Protein AF-A0A940VYH9-F1 (afdb_monomer)

Mean predicted aligned error: 4.87 Å

Radius of gyration: 12.33 Å; Cα contacts (8 Å, |Δi|>4): 97; chains: 1; bounding box: 33×32×23 Å

Foldseek 3Di:
DLVVVCVVQFVNDEEEAEAEQVCAPPSQQAGPVRDGQVNSCVRNVYHYHYFHPDPVRVVCSVPVVPDDD

Structure (mmCIF, N/CA/C/O backbone):
data_AF-A0A940VYH9-F1
#
_entry.id   AF-A0A940VYH9-F1
#
loop_
_atom_site.group_PDB
_atom_site.id
_atom_site.type_symbol
_atom_site.label_atom_id
_atom_site.label_alt_id
_atom_site.label_comp_id
_atom_site.label_asym_id
_atom_site.label_entity_id
_atom_site.label_seq_id
_atom_site.pdbx_PDB_ins_code
_atom_site.Cartn_x
_atom_site.Cartn_y
_atom_site.Cartn_z
_atom_site.occupancy
_atom_site.B_iso_or_equiv
_atom_site.auth_seq_id
_atom_site.auth_comp_id
_atom_site.auth_asym_id
_atom_site.auth_atom_id
_atom_site.pdbx_PDB_model_num
ATOM 1 N N . GLY A 1 1 ? -7.244 7.322 -3.474 1.00 85.69 1 GLY A N 1
ATOM 2 C CA . GLY A 1 1 ? -6.253 7.967 -2.591 1.00 85.69 1 GLY A CA 1
ATOM 3 C C . GLY A 1 1 ? -6.124 7.183 -1.301 1.00 85.69 1 GLY A C 1
ATOM 4 O O . GLY A 1 1 ? -6.724 6.118 -1.187 1.00 85.69 1 GLY A O 1
ATOM 5 N N . GLY A 1 2 ? -5.357 7.681 -0.334 1.00 89.00 2 GLY A N 1
ATOM 6 C CA . GLY A 1 2 ? -5.243 7.068 0.989 1.00 89.00 2 GLY A CA 1
ATOM 7 C C . GLY A 1 2 ? -6.582 7.001 1.736 1.00 89.00 2 GLY A C 1
ATOM 8 O O . GLY A 1 2 ? -6.841 6.017 2.423 1.00 89.00 2 GLY A O 1
ATOM 9 N N . ASN A 1 3 ? -7.477 7.976 1.546 1.00 92.00 3 ASN A N 1
ATOM 10 C CA . ASN A 1 3 ? -8.794 8.008 2.193 1.00 92.00 3 ASN A CA 1
ATOM 11 C C . ASN A 1 3 ? -9.721 6.887 1.701 1.00 92.00 3 ASN A C 1
ATOM 13 O O . ASN A 1 3 ? -10.453 6.304 2.499 1.00 92.00 3 ASN A O 1
ATOM 17 N N . ASP A 1 4 ? -9.652 6.526 0.416 1.00 92.31 4 ASP A N 1
ATOM 18 C CA . ASP A 1 4 ? -10.408 5.383 -0.117 1.00 92.31 4 ASP A CA 1
ATOM 19 C C . ASP A 1 4 ? -9.926 4.068 0.516 1.00 92.31 4 ASP A C 1
ATOM 21 O O . ASP A 1 4 ? -10.728 3.199 0.863 1.00 92.31 4 ASP A O 1
ATOM 25 N N . ILE A 1 5 ? -8.609 3.944 0.730 1.00 90.62 5 ILE A N 1
ATOM 26 C CA . ILE A 1 5 ? -8.013 2.789 1.411 1.00 90.62 5 ILE A CA 1
ATOM 27 C C . ILE A 1 5 ? -8.468 2.750 2.876 1.00 90.62 5 ILE A C 1
ATOM 29 O O . ILE A 1 5 ? -8.851 1.685 3.356 1.00 90.62 5 ILE A O 1
ATOM 33 N N . LEU A 1 6 ? -8.497 3.889 3.577 1.00 90.88 6 LEU A N 1
ATOM 34 C CA . LEU A 1 6 ? -9.016 3.976 4.947 1.00 90.88 6 LEU A CA 1
ATOM 35 C C . LEU A 1 6 ? -10.478 3.537 5.044 1.00 90.88 6 LEU A C 1
ATOM 37 O O . LEU A 1 6 ? -10.818 2.738 5.914 1.00 90.88 6 LEU A O 1
ATOM 41 N N . ALA A 1 7 ?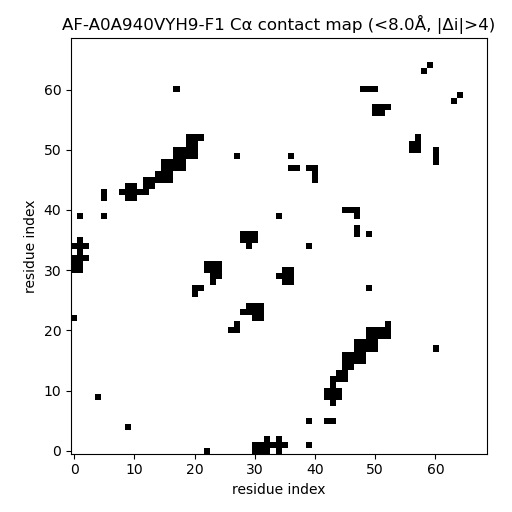 -11.338 4.004 4.139 1.00 90.62 7 ALA A N 1
ATOM 42 C CA . ALA A 1 7 ? -12.750 3.626 4.128 1.00 90.62 7 ALA A CA 1
ATOM 43 C C . ALA A 1 7 ? -12.946 2.113 3.895 1.00 90.62 7 ALA A C 1
ATOM 45 O O . ALA A 1 7 ? -13.812 1.473 4.510 1.00 90.62 7 ALA A O 1
ATOM 46 N N . ALA A 1 8 ? -12.118 1.524 3.028 1.00 87.88 8 ALA A N 1
ATOM 47 C CA . ALA A 1 8 ? -12.172 0.105 2.700 1.00 87.88 8 ALA A CA 1
ATOM 48 C C . ALA A 1 8 ? -11.577 -0.793 3.800 1.00 87.88 8 ALA A C 1
ATOM 50 O O . ALA A 1 8 ? -12.165 -1.826 4.122 1.00 87.88 8 ALA A O 1
ATOM 51 N N . ALA A 1 9 ? -10.439 -0.404 4.385 1.00 84.56 9 ALA A N 1
ATOM 52 C CA . ALA A 1 9 ? -9.615 -1.264 5.239 1.00 84.56 9 ALA A CA 1
ATOM 53 C C . ALA A 1 9 ? -9.632 -0.902 6.735 1.00 84.56 9 ALA A C 1
ATOM 55 O O . ALA A 1 9 ? -9.278 -1.745 7.564 1.00 84.56 9 ALA A O 1
ATOM 56 N N . GLY A 1 10 ? -10.046 0.315 7.101 1.00 78.00 10 GLY A N 1
ATOM 57 C CA . GLY A 1 10 ? -10.022 0.825 8.473 1.00 78.00 10 GLY A CA 1
ATOM 58 C C . GLY A 1 10 ? -10.746 -0.098 9.453 1.00 78.00 10 GLY A C 1
ATOM 59 O O . GLY A 1 10 ? -11.932 -0.383 9.289 1.00 78.00 10 GLY A O 1
ATOM 60 N N . GLY A 1 11 ? -10.013 -0.614 10.445 1.00 72.44 11 GLY A N 1
ATOM 61 C CA . GLY A 1 11 ? -10.534 -1.528 11.469 1.00 72.44 11 GLY A CA 1
ATOM 62 C C . GLY A 1 11 ? -10.966 -2.916 10.969 1.00 72.44 11 GLY A C 1
ATOM 63 O O . GLY A 1 11 ? -11.433 -3.722 11.770 1.00 72.44 11 GLY A O 1
ATOM 64 N N . LYS A 1 12 ? -10.818 -3.214 9.670 1.00 73.44 12 LYS A N 1
ATOM 65 C CA . LYS A 1 12 ? -11.286 -4.460 9.028 1.00 73.44 12 LYS A CA 1
ATOM 66 C C . LYS A 1 12 ? -10.153 -5.400 8.628 1.00 73.44 12 LYS A C 1
ATOM 68 O O . LYS A 1 12 ? -10.398 -6.578 8.388 1.00 73.44 12 LYS A O 1
ATOM 73 N N . VAL A 1 13 ? -8.925 -4.894 8.540 1.00 71.00 13 VAL A N 1
ATOM 74 C CA . VAL A 1 13 ? -7.766 -5.656 8.065 1.00 71.00 13 VAL A CA 1
ATOM 75 C C . VAL A 1 13 ? -6.753 -5.821 9.192 1.00 71.00 13 VAL A C 1
ATOM 77 O O . VAL A 1 13 ? -6.361 -4.856 9.838 1.00 71.00 13 VAL A O 1
ATOM 80 N N . ARG A 1 14 ? -6.308 -7.062 9.413 1.00 76.69 14 ARG A N 1
ATOM 81 C CA . ARG A 1 14 ? -5.148 -7.394 10.248 1.00 76.69 14 ARG A CA 1
ATOM 82 C C . ARG A 1 14 ? -4.065 -7.971 9.343 1.00 76.69 14 ARG A C 1
ATOM 84 O O . ARG A 1 14 ? -4.327 -8.952 8.653 1.00 76.69 14 ARG A O 1
ATOM 91 N N . GLY A 1 15 ? -2.876 -7.372 9.335 1.00 88.50 15 GLY A N 1
ATOM 92 C CA . GLY A 1 15 ? -1.753 -7.831 8.514 1.00 88.50 15 GLY A CA 1
ATOM 93 C C . GLY A 1 15 ? -0.988 -6.688 7.854 1.00 88.50 15 GLY A C 1
ATOM 94 O O . GLY A 1 15 ? -0.796 -5.638 8.465 1.00 88.50 15 GLY A O 1
ATOM 95 N N . ILE A 1 16 ? -0.551 -6.922 6.614 1.00 92.81 16 ILE A N 1
ATOM 96 C CA . ILE A 1 16 ? 0.256 -5.991 5.819 1.00 92.81 16 ILE A CA 1
ATOM 97 C C . ILE A 1 16 ? -0.575 -5.501 4.627 1.00 92.81 16 ILE A C 1
ATOM 99 O O . ILE A 1 16 ? -1.109 -6.305 3.861 1.00 92.81 16 ILE A O 1
ATOM 103 N N . LEU A 1 17 ? -0.668 -4.185 4.460 1.00 93.19 17 LEU A N 1
ATOM 104 C CA . LEU A 1 17 ? -1.160 -3.521 3.259 1.00 93.19 17 LEU A CA 1
ATOM 105 C C . LEU A 1 17 ? 0.022 -3.277 2.319 1.00 93.19 17 LEU A C 1
ATOM 107 O O . LEU A 1 17 ? 0.862 -2.413 2.570 1.00 93.19 17 LEU A O 1
ATOM 111 N N . TYR A 1 18 ? 0.080 -4.040 1.232 1.00 94.44 18 TYR A N 1
ATOM 112 C CA . TYR A 1 18 ? 1.075 -3.847 0.181 1.00 94.44 18 TYR A CA 1
ATOM 113 C C . TYR A 1 18 ? 0.624 -2.747 -0.773 1.00 94.44 18 TYR A C 1
ATOM 115 O O . TYR A 1 18 ? -0.422 -2.858 -1.413 1.00 94.44 18 TYR A O 1
ATOM 123 N N . VAL A 1 19 ? 1.424 -1.692 -0.872 1.00 94.06 19 VAL A N 1
ATOM 124 C CA . VAL A 1 19 ? 1.089 -0.478 -1.617 1.00 94.06 19 VAL A CA 1
ATOM 125 C C . VAL A 1 19 ? 2.118 -0.266 -2.736 1.00 94.06 19 VAL A C 1
ATOM 127 O O . VAL A 1 19 ? 3.296 -0.080 -2.442 1.00 94.06 19 VAL A O 1
ATOM 130 N N . PRO A 1 20 ? 1.727 -0.289 -4.022 1.00 94.69 20 PRO A N 1
ATOM 131 C CA . PRO A 1 20 ? 2.656 0.004 -5.110 1.00 94.69 20 PRO A CA 1
ATOM 132 C C . PRO A 1 20 ? 3.107 1.468 -5.038 1.00 94.69 20 PRO A C 1
ATOM 134 O O . PRO A 1 20 ? 2.266 2.350 -4.845 1.00 94.69 20 PRO A O 1
ATOM 137 N N . SER A 1 21 ? 4.393 1.755 -5.253 1.00 94.38 21 SER A N 1
ATOM 138 C CA . SER A 1 21 ? 4.941 3.122 -5.154 1.00 94.38 21 SER A CA 1
ATOM 139 C C . SER A 1 21 ? 4.249 4.128 -6.084 1.00 94.38 21 SER A C 1
ATOM 141 O O . SER A 1 21 ? 4.081 5.281 -5.715 1.00 94.38 21 SER A O 1
ATOM 143 N N . VAL A 1 22 ? 3.728 3.686 -7.234 1.00 92.25 22 VAL A N 1
ATOM 144 C CA . VAL A 1 22 ? 2.942 4.519 -8.174 1.00 92.25 22 VAL A CA 1
ATOM 145 C C . VAL A 1 22 ? 1.598 5.015 -7.628 1.00 92.25 22 VAL A C 1
ATOM 147 O O . VAL A 1 22 ? 0.972 5.878 -8.234 1.00 92.25 22 VAL A O 1
ATOM 150 N N . THR A 1 23 ? 1.123 4.482 -6.498 1.00 92.25 23 THR A N 1
ATOM 151 C CA . THR A 1 23 ? -0.055 5.028 -5.793 1.00 92.25 23 THR A CA 1
ATOM 152 C C . THR A 1 23 ? 0.282 6.263 -4.951 1.00 92.25 23 THR A C 1
ATOM 154 O O . THR A 1 23 ? -0.621 6.933 -4.435 1.00 92.25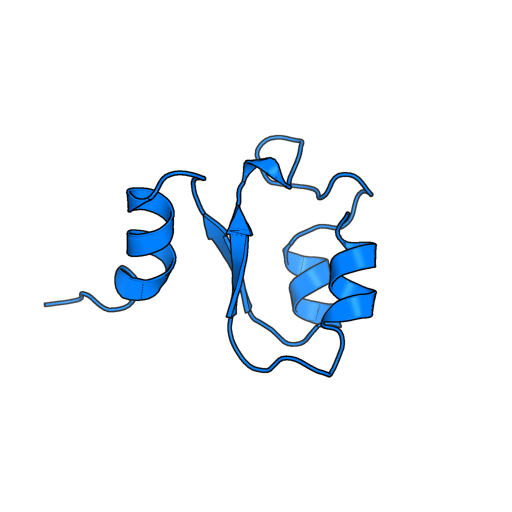 23 THR A O 1
ATOM 157 N N . LEU A 1 24 ? 1.578 6.553 -4.830 1.00 94.69 24 LEU A N 1
ATOM 158 C CA . LEU A 1 24 ? 2.148 7.672 -4.110 1.00 94.69 24 LEU A CA 1
ATOM 159 C C . LEU A 1 24 ? 2.714 8.687 -5.113 1.00 94.69 24 LEU A C 1
ATOM 161 O O . LEU A 1 24 ? 3.088 8.361 -6.239 1.00 94.69 24 LEU A O 1
ATOM 165 N N . ARG A 1 25 ? 2.777 9.938 -4.683 1.00 93.44 25 ARG A N 1
ATOM 166 C CA . ARG A 1 25 ? 3.505 11.034 -5.315 1.00 93.44 25 ARG A CA 1
ATOM 167 C C . ARG A 1 25 ? 4.697 11.413 -4.437 1.00 93.44 25 ARG A C 1
ATOM 169 O O . ARG A 1 25 ? 4.934 10.775 -3.412 1.00 93.44 25 ARG A O 1
ATOM 176 N N . ASP A 1 26 ? 5.437 12.442 -4.846 1.00 89.69 26 ASP A N 1
ATOM 177 C CA . ASP A 1 26 ? 6.559 12.991 -4.075 1.00 89.69 26 ASP A CA 1
ATOM 178 C C . ASP A 1 26 ? 7.551 11.886 -3.673 1.00 89.69 26 ASP A C 1
ATOM 180 O O . ASP A 1 26 ? 7.839 11.667 -2.506 1.00 89.69 26 ASP A O 1
ATOM 184 N N . ALA A 1 27 ? 7.987 11.108 -4.671 1.00 82.88 27 ALA A N 1
ATOM 185 C CA . ALA A 1 27 ? 8.924 9.991 -4.517 1.00 82.88 27 ALA A CA 1
ATOM 186 C C . ALA A 1 27 ? 8.524 8.906 -3.489 1.00 82.88 27 ALA A C 1
ATOM 188 O O . ALA A 1 27 ? 9.380 8.143 -3.048 1.00 82.88 27 ALA A O 1
ATOM 189 N N . GLY A 1 28 ? 7.233 8.778 -3.158 1.00 80.75 28 GLY A N 1
ATOM 190 C CA . GLY A 1 28 ? 6.741 7.767 -2.217 1.00 80.75 28 GLY A CA 1
ATOM 191 C C . GLY A 1 28 ? 6.291 8.320 -0.864 1.00 80.75 28 GLY A C 1
ATOM 192 O O . GLY A 1 28 ? 5.920 7.538 0.009 1.00 80.75 28 GLY A O 1
ATOM 193 N N . ASP A 1 29 ? 6.286 9.639 -0.679 1.00 87.19 29 ASP A N 1
ATOM 194 C CA . ASP A 1 29 ? 5.977 10.239 0.621 1.00 87.19 29 ASP A CA 1
ATOM 195 C C . ASP A 1 29 ? 4.470 10.365 0.881 1.00 87.19 29 ASP A C 1
ATOM 197 O O . ASP A 1 29 ? 4.013 10.218 2.021 1.00 87.19 29 ASP A O 1
ATOM 201 N N . LEU A 1 30 ? 3.680 10.622 -0.168 1.00 94.81 30 LEU A N 1
ATOM 202 C CA . LEU A 1 30 ? 2.262 10.959 -0.043 1.00 94.81 30 LEU A CA 1
ATOM 203 C C . LEU A 1 30 ? 1.390 10.167 -1.006 1.00 94.81 30 LEU A C 1
ATOM 205 O O . LEU A 1 30 ? 1.687 10.074 -2.189 1.00 94.81 30 LEU A O 1
ATOM 209 N N . PHE A 1 31 ? 0.236 9.699 -0.547 1.00 94.81 31 PHE A N 1
ATOM 210 C CA . PHE A 1 31 ? -0.867 9.351 -1.434 1.00 94.81 31 PHE A CA 1
ATOM 211 C C . PHE A 1 31 ? -1.365 10.592 -2.185 1.00 94.81 31 PHE A C 1
ATOM 213 O O . PHE A 1 31 ? -1.132 11.735 -1.786 1.00 94.81 31 PHE A O 1
ATOM 220 N N . LEU A 1 32 ? -2.107 10.370 -3.272 1.00 91.50 32 LEU A N 1
ATOM 221 C CA . LEU A 1 32 ? -2.623 11.447 -4.131 1.00 91.50 32 LEU A CA 1
ATOM 222 C C . LEU A 1 32 ? -3.471 12.500 -3.387 1.00 91.50 32 LEU A C 1
ATOM 224 O O . LEU A 1 32 ? -3.571 13.637 -3.839 1.00 91.50 32 LEU A O 1
ATOM 228 N N . ASP A 1 33 ? -4.051 12.133 -2.246 1.00 93.31 33 ASP A N 1
ATOM 229 C CA . ASP A 1 33 ? -4.866 12.976 -1.367 1.00 93.31 33 ASP A CA 1
ATOM 230 C C . ASP A 1 33 ? -4.113 13.508 -0.133 1.00 93.31 33 ASP A C 1
ATOM 232 O O . ASP A 1 33 ? -4.729 14.058 0.776 1.00 93.31 33 ASP A O 1
ATOM 236 N N . GLY A 1 34 ? -2.783 13.386 -0.101 1.00 93.44 34 GLY A N 1
ATOM 237 C CA . GLY A 1 34 ? -1.927 14.004 0.914 1.00 93.44 34 GLY A CA 1
ATOM 238 C C . GLY A 1 34 ? -1.770 13.216 2.215 1.00 93.44 34 GLY A C 1
ATOM 239 O O . GLY A 1 34 ? -1.116 13.701 3.134 1.00 93.44 34 GLY A O 1
ATOM 240 N N . LEU A 1 35 ? -2.327 12.007 2.311 1.00 95.06 35 LEU A N 1
ATOM 241 C CA . LEU A 1 35 ? -2.025 11.100 3.419 1.00 95.06 35 LEU A CA 1
ATOM 242 C C . LEU A 1 35 ? -0.634 10.488 3.256 1.00 95.06 35 LEU A C 1
ATOM 244 O O . LEU A 1 35 ? -0.229 10.165 2.144 1.00 95.06 35 LEU A O 1
ATOM 248 N N . THR A 1 36 ? 0.071 10.253 4.359 1.00 95.31 36 THR A N 1
ATOM 249 C CA . THR A 1 36 ? 1.318 9.476 4.337 1.00 95.31 36 THR A CA 1
ATOM 250 C C . THR A 1 36 ? 1.024 7.982 4.538 1.00 95.31 36 THR A C 1
ATOM 252 O O . THR A 1 36 ? 0.026 7.625 5.177 1.00 95.31 36 THR A O 1
ATOM 255 N N . PRO A 1 37 ? 1.907 7.077 4.080 1.00 94.88 37 PRO A N 1
ATOM 256 C CA . PRO A 1 37 ? 1.856 5.658 4.443 1.00 94.88 37 PRO A CA 1
ATOM 257 C C . PRO A 1 37 ? 1.830 5.411 5.960 1.00 94.88 37 PRO A C 1
ATOM 259 O O . PRO A 1 37 ? 1.118 4.524 6.431 1.00 94.88 37 PRO A O 1
ATOM 262 N N . ALA A 1 38 ? 2.554 6.223 6.736 1.00 94.25 38 ALA A N 1
ATOM 263 C CA . ALA A 1 38 ? 2.585 6.128 8.194 1.00 94.25 38 ALA A CA 1
ATOM 264 C C . ALA A 1 38 ? 1.231 6.486 8.832 1.00 94.25 38 ALA A C 1
ATOM 266 O O . ALA A 1 38 ? 0.766 5.787 9.733 1.00 94.25 38 ALA A O 1
ATOM 267 N N . GLU A 1 39 ? 0.572 7.537 8.338 1.00 94.25 39 GLU A N 1
ATOM 268 C CA . GLU A 1 39 ? -0.763 7.925 8.794 1.00 94.25 39 GLU A CA 1
ATOM 269 C C . GLU A 1 39 ? -1.792 6.833 8.482 1.00 94.25 39 GLU A C 1
ATOM 271 O O . GLU A 1 39 ? -2.577 6.443 9.349 1.00 94.25 39 GLU A O 1
ATOM 276 N N . LEU A 1 40 ? -1.727 6.273 7.270 1.00 92.75 40 LEU A N 1
ATOM 277 C CA . LEU A 1 40 ? -2.570 5.155 6.859 1.00 92.75 40 LEU A CA 1
ATOM 278 C C . LEU A 1 40 ? -2.352 3.930 7.759 1.00 92.75 40 LEU A C 1
ATOM 280 O O . LEU A 1 40 ? -3.317 3.306 8.201 1.00 92.75 40 LEU A O 1
ATOM 284 N N . SER A 1 41 ? -1.098 3.599 8.073 1.00 92.81 41 SER A N 1
ATOM 285 C CA . SER A 1 41 ? -0.761 2.481 8.960 1.00 92.81 41 SER A CA 1
ATOM 286 C C . SER A 1 41 ? -1.336 2.672 10.364 1.00 92.81 41 SER A C 1
ATOM 288 O O . SER A 1 41 ? -2.017 1.786 10.882 1.00 92.81 41 SER A O 1
ATOM 290 N N . ARG A 1 42 ? -1.160 3.863 10.950 1.00 91.50 42 ARG A N 1
ATOM 291 C CA . ARG A 1 42 ? -1.703 4.205 12.271 1.00 91.50 42 ARG A CA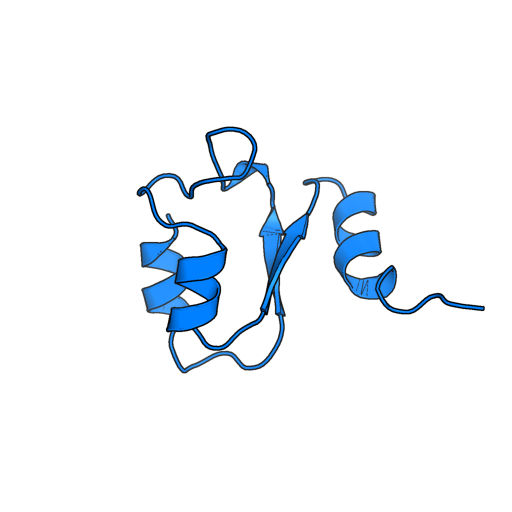 1
ATOM 292 C C . ARG A 1 42 ? -3.225 4.074 12.328 1.00 91.50 42 ARG A C 1
ATOM 294 O O . ARG A 1 42 ? -3.750 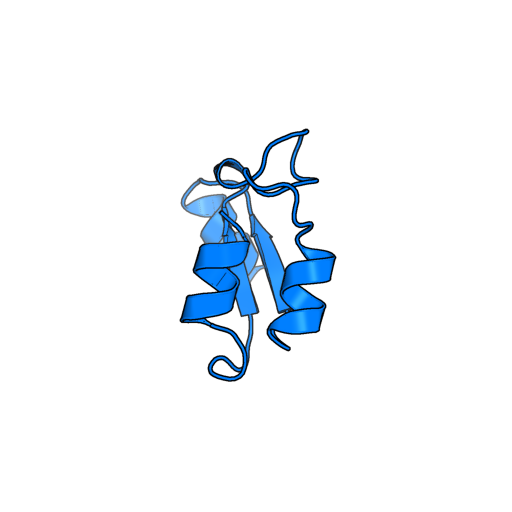3.540 13.299 1.00 91.50 42 ARG A O 1
ATOM 301 N N . GLN A 1 43 ? -3.929 4.565 11.310 1.00 91.62 43 GLN A N 1
ATOM 302 C CA . GLN A 1 43 ? -5.394 4.576 11.303 1.00 91.62 43 GLN A CA 1
ATOM 303 C C . GLN A 1 43 ? -6.013 3.217 10.949 1.00 91.62 43 GLN A C 1
ATOM 305 O O . GLN A 1 43 ? -7.083 2.877 11.450 1.00 91.62 43 GLN A O 1
ATOM 310 N N . THR A 1 44 ? -5.362 2.426 10.093 1.00 89.44 44 THR A N 1
ATOM 311 C CA . THR A 1 44 ? -5.845 1.080 9.737 1.00 89.44 44 THR A CA 1
ATOM 312 C C . THR A 1 44 ? -5.472 0.022 10.771 1.00 89.44 44 THR A C 1
ATOM 314 O O . THR A 1 44 ? -6.183 -0.974 10.893 1.00 89.44 44 THR A O 1
ATOM 317 N N . GLY A 1 45 ? -4.373 0.224 11.506 1.00 90.00 45 GLY A N 1
ATOM 318 C CA . GLY A 1 45 ? -3.766 -0.781 12.379 1.00 90.00 45 GLY A CA 1
ATOM 319 C C . GLY A 1 45 ? -2.977 -1.860 11.625 1.00 90.00 45 GLY A C 1
ATOM 320 O O . GLY A 1 45 ? -2.508 -2.814 12.246 1.00 90.00 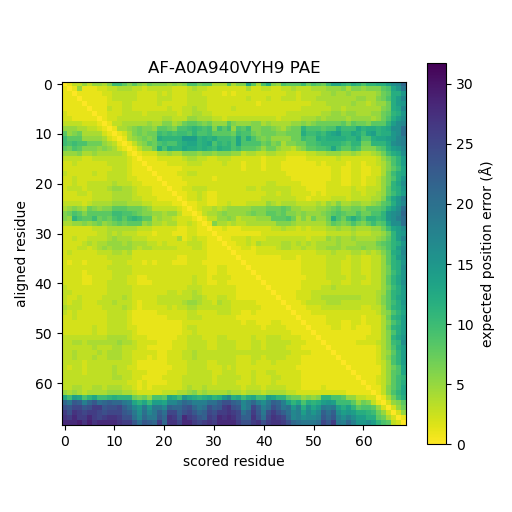45 GLY A O 1
ATOM 321 N N . ALA A 1 46 ? -2.833 -1.730 10.303 1.00 91.69 46 ALA A N 1
ATOM 322 C CA . ALA A 1 46 ? -2.049 -2.626 9.463 1.00 91.69 46 ALA A CA 1
ATOM 323 C C . ALA A 1 46 ? -0.661 -2.032 9.188 1.00 91.69 46 ALA A C 1
ATOM 325 O O . ALA A 1 4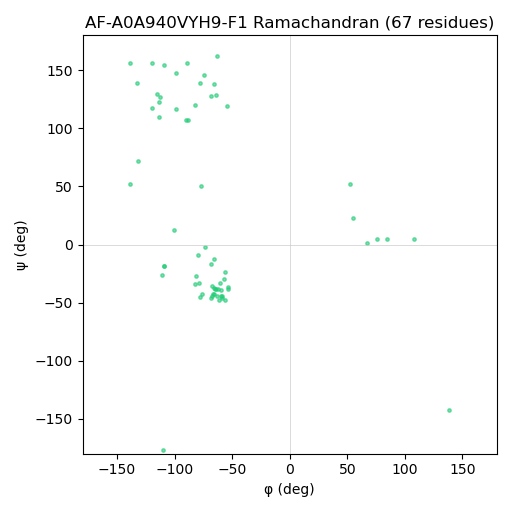6 ? -0.507 -0.815 9.064 1.00 91.69 46 ALA A O 1
ATOM 326 N N . GLU A 1 47 ? 0.357 -2.882 9.040 1.00 92.50 47 GLU A N 1
ATOM 327 C CA . GLU A 1 47 ? 1.646 -2.443 8.495 1.00 92.50 47 GLU A CA 1
ATOM 328 C C . GLU A 1 47 ? 1.429 -2.002 7.044 1.00 92.50 47 GLU A C 1
ATOM 330 O O . GLU A 1 47 ? 0.860 -2.752 6.254 1.00 92.50 47 GLU A O 1
ATOM 335 N N . VAL A 1 48 ? 1.879 -0.806 6.670 1.00 93.00 48 VAL A N 1
ATOM 336 C CA . VAL A 1 48 ? 1.867 -0.372 5.267 1.00 93.00 48 VAL A CA 1
ATOM 337 C C . VAL A 1 48 ? 3.255 -0.594 4.685 1.00 93.00 48 VAL A C 1
ATOM 339 O O . VAL A 1 48 ? 4.218 0.033 5.125 1.00 93.00 48 VAL A O 1
ATOM 342 N N . ARG A 1 49 ? 3.358 -1.473 3.685 1.00 94.75 49 ARG A N 1
ATOM 343 C CA . ARG A 1 49 ? 4.614 -1.786 3.000 1.00 94.75 49 ARG A CA 1
ATOM 344 C C . ARG A 1 49 ? 4.560 -1.311 1.558 1.00 94.75 49 ARG A C 1
ATOM 346 O O . ARG A 1 49 ? 3.845 -1.879 0.730 1.00 94.75 49 ARG A O 1
ATOM 353 N N . VAL A 1 50 ? 5.333 -0.270 1.271 1.00 94.31 50 VAL A N 1
ATOM 354 C CA . VAL A 1 50 ? 5.483 0.253 -0.087 1.00 94.31 50 VAL A CA 1
ATOM 355 C C . VAL A 1 50 ? 6.439 -0.642 -0.872 1.00 94.31 50 VAL A C 1
ATOM 357 O O . VAL A 1 50 ? 7.447 -1.093 -0.330 1.00 94.31 50 VAL A O 1
ATOM 360 N N . PHE A 1 51 ? 6.121 -0.918 -2.135 1.00 95.12 51 PHE A N 1
ATOM 361 C CA . PHE A 1 51 ? 6.948 -1.755 -3.000 1.00 95.12 51 PHE A CA 1
ATOM 362 C C . PHE A 1 51 ? 7.057 -1.194 -4.421 1.00 95.12 51 PHE A C 1
ATOM 364 O O . PHE A 1 51 ? 6.184 -0.462 -4.892 1.00 95.12 51 PHE A O 1
ATOM 371 N N . GLU A 1 52 ? 8.130 -1.572 -5.114 1.00 95.44 52 GLU A N 1
ATOM 372 C CA . GLU A 1 52 ? 8.334 -1.238 -6.524 1.00 95.44 52 GLU A CA 1
ATOM 373 C C . GLU A 1 52 ? 7.312 -1.988 -7.398 1.00 95.44 52 GLU A C 1
ATOM 375 O O . GLU A 1 52 ? 7.235 -3.212 -7.278 1.00 95.44 52 GLU A O 1
ATOM 380 N N . PRO A 1 53 ? 6.547 -1.331 -8.296 1.00 95.25 53 PRO A N 1
ATOM 381 C CA . PRO A 1 53 ? 5.396 -1.900 -9.009 1.00 95.25 53 PRO A CA 1
ATOM 382 C C . PRO A 1 53 ? 5.802 -2.830 -10.164 1.00 95.25 53 PRO A C 1
ATOM 384 O O . PRO A 1 53 ? 5.330 -2.721 -11.294 1.00 95.25 53 PRO A O 1
ATOM 387 N N . THR A 1 54 ? 6.681 -3.778 -9.870 1.00 96.31 54 THR A N 1
ATOM 388 C CA . THR A 1 54 ? 7.102 -4.862 -10.748 1.00 96.31 54 THR A CA 1
ATOM 389 C C . THR A 1 54 ? 6.753 -6.199 -10.094 1.00 96.31 54 THR A C 1
ATOM 391 O O . THR A 1 54 ? 6.669 -6.285 -8.864 1.00 96.31 54 THR A O 1
ATOM 394 N N . PRO A 1 55 ? 6.597 -7.285 -10.873 1.00 96.00 55 PRO A N 1
ATOM 395 C CA . PRO A 1 55 ? 6.389 -8.616 -10.304 1.00 96.00 55 PRO A CA 1
ATOM 396 C C . PRO A 1 55 ? 7.470 -9.011 -9.287 1.00 96.00 55 PRO A C 1
ATOM 398 O O . PRO A 1 55 ? 7.160 -9.593 -8.249 1.00 96.00 55 PRO A O 1
ATOM 401 N N . ARG A 1 56 ? 8.734 -8.648 -9.554 1.00 95.44 56 ARG A N 1
ATOM 402 C CA . ARG A 1 56 ? 9.858 -8.893 -8.642 1.00 95.44 56 ARG A CA 1
ATO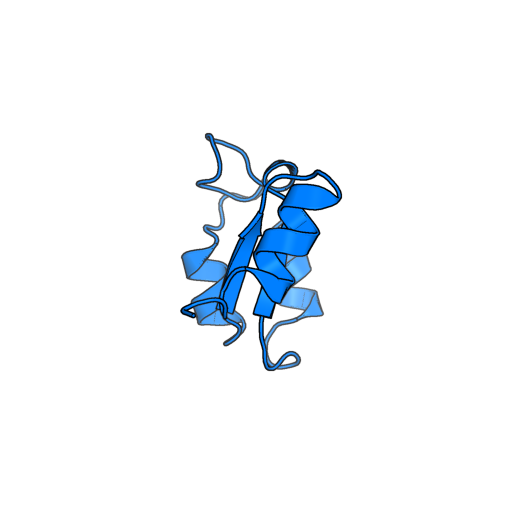M 403 C C . ARG A 1 56 ? 9.755 -8.054 -7.371 1.00 95.44 56 ARG A C 1
ATOM 405 O O . ARG A 1 56 ? 9.881 -8.612 -6.291 1.00 95.44 56 ARG A O 1
ATOM 412 N N . GLY A 1 57 ? 9.454 -6.761 -7.491 1.00 95.88 57 GLY A N 1
ATOM 413 C CA . GLY A 1 57 ? 9.281 -5.881 -6.334 1.00 95.88 57 GLY A CA 1
ATOM 414 C C . GLY A 1 57 ? 8.161 -6.348 -5.402 1.00 95.88 57 GLY A C 1
ATOM 415 O O . GLY A 1 57 ? 8.330 -6.337 -4.185 1.00 95.88 57 GLY A O 1
ATOM 416 N N . PHE A 1 58 ? 7.048 -6.845 -5.954 1.00 95.94 58 PHE A N 1
ATOM 417 C CA . PHE A 1 58 ? 5.985 -7.435 -5.139 1.00 95.94 58 PHE A CA 1
ATOM 418 C C . PHE A 1 58 ? 6.419 -8.748 -4.475 1.00 95.94 58 PHE A C 1
ATOM 420 O O . PHE A 1 58 ? 6.189 -8.936 -3.281 1.00 95.94 58 PHE A O 1
ATOM 427 N N . PHE A 1 59 ? 7.084 -9.639 -5.219 1.00 95.75 59 PHE A N 1
ATOM 428 C CA . PHE A 1 59 ? 7.633 -10.880 -4.666 1.00 95.75 59 PHE A CA 1
ATOM 429 C C . PHE A 1 59 ? 8.579 -10.601 -3.489 1.00 95.75 59 PHE A C 1
ATOM 431 O O . PHE A 1 59 ? 8.422 -11.187 -2.417 1.00 95.75 59 PHE A O 1
ATOM 438 N N . ASP A 1 60 ? 9.509 -9.663 -3.655 1.00 95.00 60 ASP A N 1
ATOM 439 C CA . ASP A 1 60 ? 10.472 -9.286 -2.623 1.00 95.00 60 ASP A CA 1
ATOM 440 C C . ASP A 1 60 ? 9.772 -8.640 -1.414 1.00 95.00 60 ASP A C 1
ATOM 442 O O . ASP A 1 60 ? 10.117 -8.929 -0.269 1.00 95.00 60 ASP A O 1
ATOM 446 N N . ALA A 1 61 ? 8.723 -7.839 -1.623 1.00 94.25 61 ALA A N 1
ATOM 447 C CA . ALA A 1 61 ? 7.950 -7.266 -0.521 1.00 94.25 61 ALA A CA 1
ATOM 448 C C . ALA A 1 61 ? 7.227 -8.338 0.315 1.00 94.25 61 ALA A C 1
ATOM 450 O O . ALA A 1 61 ? 7.154 -8.215 1.545 1.00 94.25 61 ALA A O 1
ATOM 451 N N . VAL A 1 62 ? 6.696 -9.383 -0.330 1.00 94.12 62 VAL A N 1
ATOM 452 C CA . VAL A 1 62 ? 5.959 -10.473 0.331 1.00 94.12 62 VAL A CA 1
ATOM 453 C C . VAL A 1 62 ? 6.905 -11.465 1.014 1.00 94.12 62 VAL A C 1
ATOM 455 O O . VAL A 1 62 ? 6.673 -11.830 2.167 1.00 94.12 62 VAL A O 1
ATOM 458 N N . TYR A 1 63 ? 7.980 -11.876 0.337 1.00 92.94 63 TYR A N 1
ATOM 459 C CA . TYR A 1 63 ? 8.842 -12.982 0.773 1.00 92.94 63 TYR A CA 1
ATOM 460 C C . TYR A 1 63 ? 10.243 -12.551 1.229 1.00 92.94 63 TYR A C 1
ATOM 462 O O . TYR A 1 63 ? 10.841 -13.213 2.077 1.00 92.94 63 TYR A O 1
ATOM 470 N N . GLY A 1 64 ? 10.759 -11.427 0.733 1.00 79.25 64 GLY A N 1
ATOM 471 C CA . GLY A 1 64 ? 12.119 -10.947 1.012 1.00 79.25 64 GLY A CA 1
ATOM 472 C C . GLY A 1 64 ? 12.350 -10.489 2.455 1.00 79.25 64 GLY A C 1
ATOM 473 O O . GLY A 1 64 ? 13.487 -10.442 2.910 1.00 79.25 64 GLY A O 1
ATOM 474 N N . GLY A 1 65 ? 11.286 -10.233 3.224 1.00 62.81 65 GLY A N 1
ATOM 475 C CA . GLY A 1 65 ? 11.378 -9.879 4.647 1.00 62.81 65 GLY A CA 1
ATOM 476 C C . GLY A 1 65 ? 11.745 -11.038 5.590 1.00 62.81 65 GLY A C 1
ATOM 477 O O . GLY A 1 65 ? 11.845 -10.815 6.795 1.00 62.81 65 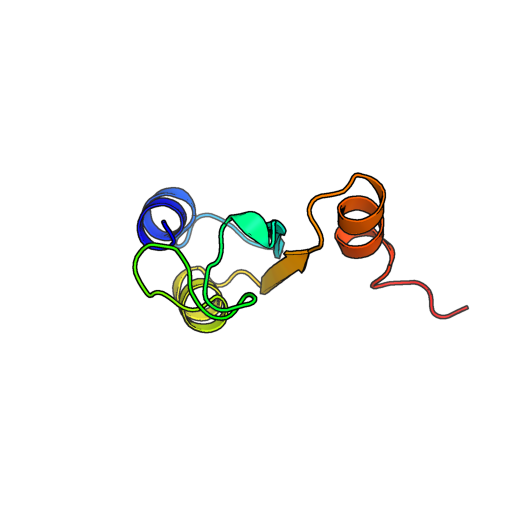GLY A O 1
ATOM 478 N N . LYS A 1 66 ? 11.911 -12.273 5.084 1.00 52.38 66 LYS A N 1
ATOM 479 C CA . LYS A 1 66 ? 12.268 -13.469 5.876 1.00 52.38 66 LYS A CA 1
ATOM 480 C C . LYS A 1 66 ? 13.297 -14.362 5.177 1.00 52.38 66 LYS A C 1
ATOM 482 O O . LYS A 1 66 ? 13.101 -15.566 5.034 1.00 52.38 66 LYS A O 1
ATOM 487 N N . SER A 1 67 ? 14.414 -13.797 4.740 1.00 44.09 67 SER A N 1
ATOM 488 C CA . SER A 1 67 ? 15.576 -14.598 4.338 1.00 44.09 67 SER A CA 1
ATOM 489 C C . SER A 1 67 ? 16.843 -14.042 4.976 1.00 44.09 67 SER A C 1
ATOM 491 O O . SER A 1 67 ? 17.684 -13.450 4.314 1.00 44.09 67 SER A O 1
ATOM 493 N N . SER A 1 68 ? 16.966 -14.242 6.288 1.00 37.47 68 SER A N 1
ATOM 494 C CA . SER A 1 68 ? 18.275 -14.523 6.877 1.00 37.47 68 SER A CA 1
ATOM 495 C C . SER A 1 68 ? 18.450 -16.038 6.819 1.00 37.47 68 SER A C 1
ATOM 497 O O . SER A 1 68 ? 17.737 -16.759 7.519 1.00 37.47 68 SER A O 1
ATOM 499 N N . ILE A 1 69 ? 19.323 -16.496 5.921 1.00 40.28 69 ILE A N 1
ATOM 500 C CA . ILE A 1 69 ? 20.015 -17.784 6.052 1.00 40.28 69 ILE A CA 1
ATOM 501 C C . ILE A 1 69 ? 21.253 -17.514 6.903 1.00 40.28 69 ILE A C 1
ATOM 503 O O . ILE A 1 69 ? 21.879 -16.455 6.662 1.00 40.28 69 ILE A O 1
#

Sequence (69 aa):
GGNDILAAAGGKVRGILYVPSVTLRDAGDLFLDGLTPAELSRQTGAEVRVFEPTPRGFFDAVYGGKSSI

Secondary structure (DSSP, 8-state):
-HHHHHHHHTTT--SEEEEEGGGEEGGGTEETTS--HHHHHHHH-SEEEEE-SSHHHHHHHHHGGG---

Nearest PDB structures (foldseek):
  3i16-assembly1_A  TM=3.803E-01  e=4.818E+00  Clos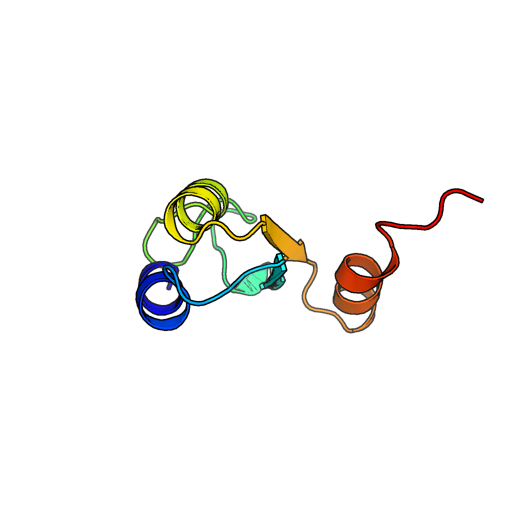tridium novyi NT

Solvent-accessible surface area (backbone atoms only — not comparable to full-atom values): 4018 Å² total; per-residue (Å²): 86,45,67,58,50,44,74,74,34,44,80,72,48,84,56,74,47,80,39,48,39,84,62,30,41,80,95,57,55,22,21,79,72,70,39,34,58,66,58,51,18,68,65,23,67,20,50,60,45,74,28,54,87,43,76,64,34,48,49,42,64,74,53,58,83,73,70,84,128

pLDDT: mean 87.68, std 12.9, range [37.47, 96.31]